Protein AF-A0A8R1J0R2-F1 (afdb_monomer_lite)

Structure (mmCIF, N/CA/C/O backbone):
data_AF-A0A8R1J0R2-F1
#
_entry.id   AF-A0A8R1J0R2-F1
#
loop_
_atom_site.group_PDB
_atom_site.id
_atom_site.type_symbol
_atom_site.label_atom_id
_atom_site.label_alt_id
_atom_site.label_comp_id
_atom_site.label_asym_id
_atom_site.label_entity_id
_atom_site.label_seq_id
_atom_site.pdbx_PDB_ins_code
_atom_site.Cartn_x
_atom_site.Cartn_y
_atom_site.Cartn_z
_atom_site.occupancy
_atom_site.B_iso_or_equiv
_atom_site.auth_seq_id
_atom_site.auth_comp_id
_atom_site.auth_asym_id
_atom_site.auth_atom_id
_atom_site.pdbx_PDB_model_num
ATOM 1 N N . MET A 1 1 ? -13.032 -0.313 -6.287 1.00 57.44 1 MET A N 1
ATOM 2 C CA . MET A 1 1 ? -13.281 -1.721 -5.899 1.00 57.44 1 MET A CA 1
ATOM 3 C C . MET A 1 1 ? -12.002 -2.525 -5.657 1.00 57.44 1 MET A C 1
ATOM 5 O O . MET A 1 1 ? -11.807 -2.932 -4.524 1.00 57.44 1 MET A O 1
ATOM 9 N N . ARG A 1 2 ? -11.085 -2.702 -6.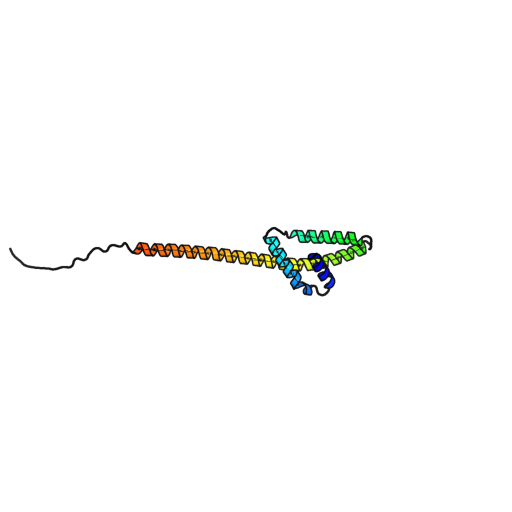628 1.00 75.50 2 ARG A N 1
ATOM 10 C CA . ARG A 1 2 ? -9.908 -3.594 -6.457 1.00 75.50 2 ARG A CA 1
ATOM 11 C C . ARG A 1 2 ? -8.965 -3.273 -5.291 1.00 75.50 2 ARG A C 1
ATOM 13 O O . ARG A 1 2 ? -8.450 -4.190 -4.674 1.00 75.50 2 ARG A O 1
ATOM 20 N N . PHE A 1 3 ? -8.740 -1.999 -4.973 1.00 79.56 3 PHE A N 1
ATOM 21 C CA . PHE A 1 3 ? -7.832 -1.650 -3.876 1.00 79.56 3 PHE A CA 1
ATOM 22 C C . PHE A 1 3 ? -8.426 -1.975 -2.496 1.00 79.56 3 PHE A C 1
ATOM 24 O O . PHE A 1 3 ? -7.718 -2.461 -1.626 1.00 79.56 3 PHE A O 1
ATOM 31 N N . MET A 1 4 ? -9.743 -1.815 -2.319 1.00 85.38 4 MET A N 1
ATOM 32 C CA . MET A 1 4 ? -10.405 -2.194 -1.064 1.00 85.38 4 MET A CA 1
ATOM 33 C C . MET A 1 4 ? -10.349 -3.702 -0.807 1.00 85.38 4 MET A C 1
ATOM 35 O O . MET A 1 4 ? -10.234 -4.098 0.342 1.00 85.38 4 MET A O 1
ATOM 39 N N . GLN A 1 5 ? -10.330 -4.535 -1.852 1.00 88.88 5 GLN A N 1
ATOM 40 C CA . GLN A 1 5 ? -10.136 -5.986 -1.710 1.00 88.88 5 GLN A CA 1
ATOM 41 C C . GLN A 1 5 ? -8.734 -6.337 -1.190 1.00 88.88 5 GLN A C 1
ATOM 43 O O . GLN A 1 5 ? -8.572 -7.294 -0.442 1.00 88.88 5 GLN A O 1
ATOM 48 N N . VAL A 1 6 ? -7.715 -5.550 -1.553 1.00 90.25 6 VAL A N 1
ATOM 49 C CA . VAL A 1 6 ? -6.346 -5.718 -1.031 1.00 90.25 6 VAL A CA 1
ATOM 50 C C . VAL A 1 6 ? -6.309 -5.375 0.452 1.00 90.25 6 VAL A C 1
ATOM 52 O O . VAL A 1 6 ? -5.717 -6.105 1.239 1.00 90.25 6 VAL A O 1
ATOM 55 N N . ILE A 1 7 ? -6.976 -4.284 0.833 1.00 92.19 7 ILE A N 1
ATOM 56 C CA . ILE A 1 7 ? -7.100 -3.870 2.231 1.00 92.19 7 ILE A CA 1
ATOM 57 C C . ILE A 1 7 ? -7.886 -4.902 3.044 1.00 92.19 7 ILE A C 1
ATOM 59 O O . ILE A 1 7 ? -7.448 -5.284 4.122 1.00 92.19 7 ILE A O 1
ATOM 63 N N . GLU A 1 8 ? -8.998 -5.406 2.513 1.00 92.50 8 GLU A N 1
ATOM 64 C CA . GLU A 1 8 ? -9.770 -6.489 3.124 1.00 92.50 8 GLU A CA 1
ATOM 65 C C . GLU A 1 8 ? -8.912 -7.747 3.317 1.00 92.50 8 GLU A C 1
ATOM 67 O O . GLU A 1 8 ? -8.898 -8.321 4.404 1.00 92.50 8 GLU A O 1
ATOM 72 N N . GLY A 1 9 ? -8.154 -8.146 2.291 1.00 93.12 9 GLY A N 1
ATOM 73 C CA . GLY A 1 9 ? -7.205 -9.252 2.382 1.00 93.12 9 GLY A CA 1
ATOM 74 C C . GLY A 1 9 ? -6.150 -9.021 3.463 1.00 93.12 9 GLY A C 1
ATOM 75 O O . GLY A 1 9 ? -5.859 -9.933 4.228 1.00 93.12 9 GLY A O 1
ATOM 76 N N . ALA A 1 10 ? -5.625 -7.799 3.579 1.00 93.62 10 ALA A N 1
ATOM 77 C CA . ALA A 1 10 ? -4.636 -7.442 4.595 1.00 93.62 10 ALA A CA 1
ATOM 78 C C . ALA A 1 10 ? -5.208 -7.524 6.016 1.00 93.62 10 ALA A C 1
ATOM 80 O O . ALA A 1 10 ? -4.557 -8.070 6.900 1.00 93.62 10 ALA A O 1
ATOM 81 N N . VAL A 1 11 ? -6.443 -7.058 6.225 1.00 93.81 11 VAL A N 1
ATOM 82 C CA . VAL A 1 11 ? -7.147 -7.194 7.511 1.00 93.81 11 VAL A CA 1
ATOM 83 C C . VAL A 1 11 ? -7.403 -8.667 7.854 1.00 93.81 11 VAL A C 1
ATOM 85 O O . VAL A 1 11 ? -7.278 -9.059 9.008 1.00 93.81 11 VAL A O 1
ATOM 88 N N . LYS A 1 12 ? -7.730 -9.504 6.862 1.00 92.69 12 LYS 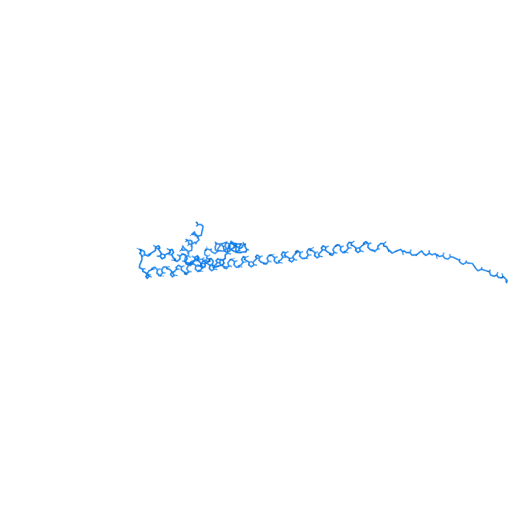A N 1
ATOM 89 C CA . LYS A 1 12 ? -7.943 -10.951 7.056 1.00 92.69 12 LYS A CA 1
ATOM 90 C C . LYS A 1 12 ? -6.649 -11.741 7.283 1.00 92.69 12 LYS A C 1
ATOM 92 O O . LYS A 1 12 ? -6.715 -12.864 7.766 1.00 92.69 12 LYS A O 1
ATOM 97 N N . ALA A 1 13 ? -5.498 -11.172 6.935 1.00 91.38 13 ALA A N 1
ATOM 98 C CA . ALA A 1 13 ? -4.192 -11.821 6.993 1.00 91.38 13 ALA A CA 1
ATOM 99 C C . ALA A 1 13 ? -3.228 -11.127 7.970 1.00 91.38 13 ALA A C 1
ATOM 101 O O . ALA A 1 13 ? -2.021 -11.134 7.732 1.00 91.38 13 ALA A O 1
ATOM 102 N N . LEU A 1 14 ? -3.740 -10.519 9.050 1.00 87.19 14 LEU A N 1
ATOM 103 C CA . LEU A 1 14 ? -2.935 -9.756 10.017 1.00 87.19 14 LEU A CA 1
ATOM 104 C C . LEU A 1 14 ? -1.724 -10.539 10.543 1.00 87.19 14 LEU A C 1
ATOM 106 O O . LEU A 1 14 ? -0.624 -9.995 10.585 1.00 87.19 14 LEU A O 1
ATOM 110 N N . ASP A 1 15 ? -1.906 -11.823 10.851 1.00 87.50 15 ASP A N 1
ATOM 111 C CA . ASP A 1 15 ? -0.833 -12.677 11.376 1.00 87.50 15 ASP A CA 1
ATOM 112 C C . ASP A 1 15 ? 0.125 -13.180 10.283 1.00 87.50 15 ASP A C 1
ATOM 114 O O . ASP A 1 15 ? 1.255 -13.592 10.555 1.00 87.50 15 ASP A O 1
ATOM 118 N N . HIS A 1 16 ? -0.309 -13.147 9.020 1.00 88.12 16 HIS A N 1
ATOM 119 C CA . HIS A 1 16 ? 0.367 -13.786 7.891 1.00 88.12 16 HIS A CA 1
ATOM 120 C C . HIS A 1 16 ? 0.322 -12.914 6.631 1.00 88.12 16 HIS A C 1
ATOM 122 O O . HIS A 1 16 ? -0.082 -13.361 5.554 1.00 88.12 16 HIS A O 1
ATOM 128 N N . LEU A 1 17 ? 0.780 -11.661 6.732 1.00 85.44 17 LEU A N 1
ATOM 129 C CA . LEU A 1 17 ? 0.753 -10.705 5.616 1.00 85.44 17 LEU A CA 1
ATOM 130 C C . LEU A 1 17 ? 1.588 -11.162 4.401 1.00 85.44 17 LEU A C 1
ATOM 132 O O . LEU A 1 17 ? 1.456 -10.616 3.308 1.00 85.44 17 LEU A O 1
ATOM 136 N N . THR A 1 18 ? 2.481 -12.140 4.571 1.00 88.88 18 THR A N 1
ATOM 137 C CA . THR A 1 18 ? 3.226 -12.800 3.481 1.00 88.88 18 THR A CA 1
ATOM 138 C C . THR A 1 18 ? 2.321 -13.565 2.516 1.00 88.88 18 THR A C 1
ATOM 140 O O . THR A 1 18 ? 2.629 -13.668 1.334 1.00 88.88 18 THR A O 1
ATOM 143 N N . SER A 1 19 ? 1.142 -14.006 2.961 1.00 92.00 19 SER A N 1
ATOM 144 C CA . SER A 1 19 ? 0.134 -14.619 2.080 1.00 92.00 19 SER A CA 1
ATOM 145 C C . SER A 1 19 ? -0.324 -13.695 0.941 1.00 92.00 19 SER A C 1
ATOM 147 O O . SER A 1 19 ? -0.831 -14.168 -0.076 1.00 92.00 19 SER A O 1
ATOM 149 N N . LEU A 1 20 ? -0.114 -12.381 1.076 1.00 92.88 20 LEU A N 1
ATOM 150 C CA . LEU A 1 20 ? -0.454 -11.386 0.062 1.00 92.88 20 LEU A CA 1
ATOM 151 C C . LEU A 1 20 ? 0.718 -11.006 -0.846 1.00 92.88 20 LEU A C 1
ATOM 153 O O . LEU A 1 20 ? 0.509 -10.191 -1.744 1.00 92.88 20 LEU A O 1
ATOM 157 N N . ASP A 1 21 ? 1.918 -11.564 -0.663 1.00 93.12 21 ASP A N 1
ATOM 158 C CA . ASP A 1 21 ? 3.134 -11.115 -1.363 1.00 93.12 21 ASP A CA 1
ATOM 159 C C . ASP A 1 21 ? 2.948 -11.086 -2.881 1.00 93.12 21 ASP A C 1
ATOM 161 O O . ASP A 1 21 ? 3.178 -10.058 -3.513 1.00 93.12 21 ASP A O 1
ATOM 165 N N . VAL A 1 22 ? 2.368 -12.141 -3.462 1.00 93.12 22 VAL A N 1
ATOM 166 C CA . VAL A 1 22 ? 2.075 -12.200 -4.905 1.00 93.12 22 VAL A CA 1
ATOM 167 C C . VAL A 1 22 ? 1.178 -11.039 -5.359 1.00 93.12 22 VAL A C 1
ATOM 169 O O . VAL A 1 22 ? 1.382 -10.463 -6.431 1.00 93.12 22 VAL A O 1
ATOM 172 N N . ILE A 1 23 ? 0.169 -10.675 -4.566 1.00 94.00 23 ILE A N 1
ATOM 173 C CA . ILE A 1 23 ? -0.765 -9.588 -4.890 1.00 94.00 23 ILE A CA 1
ATOM 174 C C . ILE A 1 23 ? -0.070 -8.229 -4.736 1.00 94.00 23 ILE A C 1
ATOM 176 O O . ILE A 1 23 ? -0.198 -7.368 -5.612 1.00 94.00 23 ILE A O 1
ATOM 180 N N . LEU A 1 24 ? 0.679 -8.039 -3.650 1.00 94.56 24 LEU A N 1
ATOM 181 C CA . LEU A 1 24 ? 1.372 -6.789 -3.339 1.00 94.56 24 LEU A CA 1
ATOM 182 C C . LEU A 1 24 ? 2.518 -6.513 -4.319 1.00 94.56 24 LEU A C 1
ATOM 184 O O . LEU A 1 24 ? 2.670 -5.375 -4.764 1.00 94.56 24 LEU A O 1
ATOM 188 N N . ASP A 1 25 ? 3.236 -7.543 -4.759 1.00 94.75 25 ASP A N 1
ATOM 189 C CA . ASP A 1 25 ? 4.271 -7.440 -5.789 1.00 94.75 25 ASP A CA 1
ATOM 190 C C . ASP A 1 25 ? 3.681 -7.057 -7.147 1.00 94.75 25 ASP A C 1
ATOM 192 O O . ASP A 1 25 ? 4.211 -6.194 -7.852 1.00 94.75 25 ASP A O 1
ATOM 196 N N . ASN A 1 26 ? 2.548 -7.660 -7.521 1.00 94.50 26 ASN A N 1
ATOM 197 C CA . ASN A 1 26 ? 1.820 -7.296 -8.737 1.00 94.50 26 ASN A CA 1
ATOM 198 C C . ASN A 1 26 ? 1.376 -5.827 -8.719 1.00 94.50 26 ASN A C 1
ATOM 200 O O . ASN A 1 26 ? 1.464 -5.134 -9.740 1.00 94.50 26 ASN A O 1
ATOM 204 N N . LEU A 1 27 ? 0.905 -5.341 -7.569 1.00 95.06 27 LEU A N 1
ATOM 205 C CA . LEU A 1 27 ? 0.578 -3.930 -7.379 1.00 95.06 27 LEU A CA 1
ATOM 206 C C . LEU A 1 27 ? 1.826 -3.059 -7.482 1.00 95.06 27 LEU A C 1
ATOM 208 O O . LEU A 1 27 ? 1.787 -2.057 -8.193 1.00 95.06 27 LEU A O 1
ATOM 212 N N . GLY A 1 28 ? 2.932 -3.469 -6.860 1.00 95.81 28 GLY A N 1
ATOM 213 C CA . GLY A 1 28 ? 4.217 -2.782 -6.954 1.00 95.81 28 GLY A CA 1
ATOM 214 C C . GLY A 1 28 ? 4.652 -2.587 -8.404 1.00 95.81 28 GLY A C 1
ATOM 215 O O . GLY A 1 28 ? 4.862 -1.457 -8.836 1.00 95.81 28 GLY A O 1
ATOM 216 N N . ARG A 1 29 ? 4.651 -3.653 -9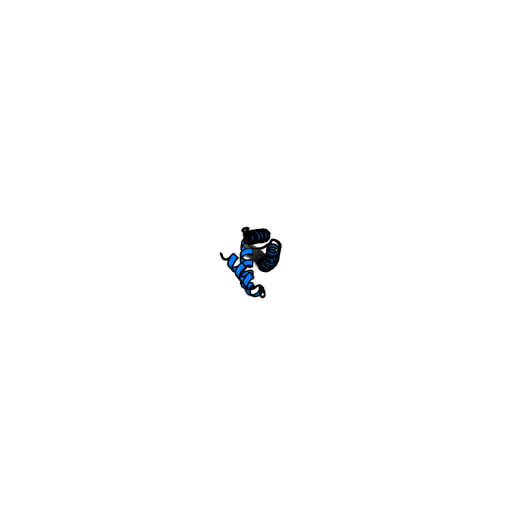.215 1.00 96.69 29 ARG A N 1
ATOM 217 C CA . ARG A 1 29 ? 4.980 -3.560 -10.652 1.00 96.69 29 ARG A CA 1
ATOM 218 C C . ARG A 1 29 ? 4.046 -2.629 -11.424 1.00 96.69 29 ARG A C 1
ATOM 220 O O . ARG A 1 29 ? 4.474 -1.881 -12.302 1.00 96.69 29 ARG A O 1
ATOM 227 N N . ARG A 1 30 ? 2.747 -2.653 -11.111 1.00 95.62 30 ARG A N 1
ATOM 228 C CA . ARG A 1 30 ? 1.772 -1.743 -11.732 1.00 95.62 30 ARG A CA 1
ATOM 229 C C . ARG A 1 30 ? 2.054 -0.284 -11.377 1.00 95.62 30 ARG A C 1
ATOM 231 O O . ARG A 1 30 ? 2.001 0.559 -12.270 1.00 95.62 30 ARG A O 1
ATOM 238 N N . HIS A 1 31 ? 2.368 0.007 -10.118 1.00 95.94 31 HIS A N 1
ATOM 239 C CA . HIS A 1 31 ? 2.729 1.353 -9.680 1.00 95.94 31 HIS A CA 1
ATOM 240 C C . HIS A 1 31 ? 4.075 1.807 -10.253 1.00 95.94 31 HIS A C 1
ATOM 242 O O . HIS A 1 31 ? 4.157 2.947 -10.700 1.00 95.94 31 HIS A O 1
ATOM 248 N N . GLY A 1 32 ? 5.065 0.916 -10.375 1.00 96.81 32 GLY A N 1
ATOM 249 C CA . GLY A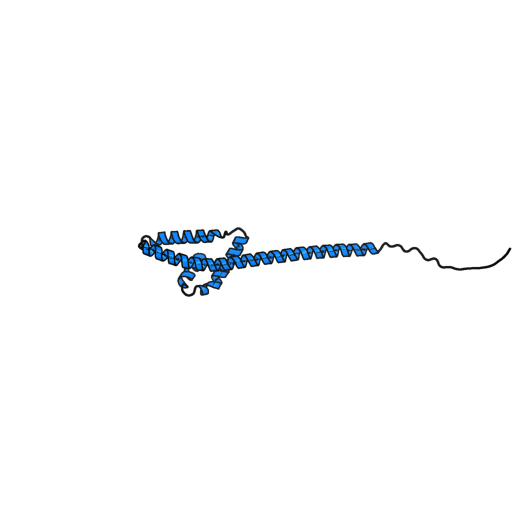 1 32 ? 6.342 1.207 -11.038 1.00 96.81 32 GLY A CA 1
ATOM 250 C C . GLY A 1 32 ? 6.145 1.647 -12.487 1.00 96.81 32 GLY A C 1
ATOM 251 O O . GLY A 1 32 ? 6.606 2.715 -12.892 1.00 96.81 32 GLY A O 1
ATOM 252 N N . LYS A 1 33 ? 5.327 0.909 -13.250 1.00 95.94 33 LYS A N 1
ATOM 253 C CA . LYS A 1 33 ? 4.928 1.315 -14.607 1.00 95.94 33 LYS A CA 1
ATOM 254 C C . LYS A 1 33 ? 4.211 2.669 -14.632 1.00 95.94 33 LYS A C 1
ATOM 256 O O . LYS A 1 33 ? 4.419 3.444 -15.564 1.00 95.94 33 LYS A O 1
ATOM 261 N N . LEU A 1 34 ? 3.324 2.957 -13.681 1.00 96.56 34 LEU A N 1
ATOM 262 C CA . LEU A 1 34 ? 2.621 4.244 -13.644 1.00 96.56 34 LEU A CA 1
ATOM 263 C C . LEU A 1 34 ? 3.568 5.404 -13.317 1.00 96.56 34 LEU A C 1
ATOM 265 O O . LEU A 1 34 ? 3.432 6.467 -13.918 1.00 96.56 34 LEU A O 1
ATOM 269 N N . GLU A 1 35 ? 4.523 5.194 -12.415 1.00 96.25 35 GLU A N 1
ATOM 270 C CA . GLU A 1 35 ? 5.490 6.206 -11.989 1.00 96.25 35 GLU A CA 1
ATOM 271 C C . GLU A 1 35 ? 6.454 6.575 -13.118 1.00 96.25 35 GLU A C 1
ATOM 273 O O . GLU A 1 35 ? 6.594 7.757 -13.428 1.00 96.25 35 GLU A O 1
ATOM 278 N N . VAL A 1 36 ? 6.999 5.583 -13.835 1.00 95.12 36 VAL A N 1
ATOM 279 C CA . VAL A 1 36 ? 7.824 5.822 -15.037 1.00 95.12 36 VAL A CA 1
ATOM 280 C C . VAL A 1 36 ? 7.059 6.606 -16.108 1.00 95.12 36 VAL A C 1
ATOM 282 O O . VAL A 1 36 ? 7.625 7.467 -16.770 1.00 95.12 36 VAL A O 1
ATOM 285 N N . ASN A 1 37 ? 5.754 6.360 -16.253 1.00 95.56 37 ASN A N 1
ATOM 286 C CA . ASN A 1 37 ? 4.909 7.076 -17.213 1.00 95.56 37 ASN A CA 1
ATOM 287 C C . ASN A 1 37 ? 4.413 8.444 -16.705 1.00 95.56 37 ASN A C 1
ATOM 289 O O . ASN A 1 37 ? 3.545 9.045 -17.338 1.00 95.56 37 ASN A O 1
ATOM 293 N N . GLY A 1 38 ? 4.874 8.911 -15.539 1.00 95.19 38 GLY A N 1
ATOM 294 C CA . GLY A 1 38 ? 4.443 10.177 -14.939 1.00 95.19 38 GLY A CA 1
ATOM 295 C C . GLY A 1 38 ? 2.987 10.196 -14.451 1.00 95.19 38 GLY A C 1
ATOM 296 O O . GLY A 1 38 ? 2.475 11.257 -14.107 1.00 95.19 38 GLY A O 1
ATOM 297 N N . LYS A 1 39 ? 2.315 9.038 -14.401 1.00 96.81 39 LYS A N 1
ATOM 298 C CA . LYS A 1 39 ? 0.906 8.878 -13.987 1.00 96.81 39 LYS A CA 1
ATOM 299 C C . LYS A 1 39 ? 0.746 8.584 -12.496 1.00 96.81 39 LYS A C 1
ATOM 301 O O . LYS A 1 39 ? -0.374 8.445 -12.011 1.00 96.81 39 LYS A O 1
ATOM 306 N N . PHE A 1 40 ? 1.853 8.443 -11.777 1.00 96.38 40 PHE A N 1
ATOM 307 C CA . PHE A 1 40 ? 1.877 8.220 -10.340 1.00 96.38 40 PHE A CA 1
ATOM 308 C C . PHE A 1 40 ? 3.057 8.966 -9.716 1.00 96.38 40 PHE A C 1
ATOM 310 O O . PHE A 1 40 ? 4.111 9.101 -10.336 1.00 96.38 40 PHE A O 1
ATOM 317 N N . ARG A 1 41 ? 2.869 9.471 -8.495 1.00 95.25 41 ARG A N 1
ATOM 318 C CA . ARG A 1 41 ? 3.893 10.161 -7.708 1.00 95.25 41 ARG A CA 1
ATOM 319 C C . ARG A 1 41 ? 4.007 9.490 -6.347 1.00 95.25 41 ARG A C 1
ATOM 321 O O . ARG A 1 41 ? 2.992 9.235 -5.705 1.00 95.25 41 ARG A O 1
ATOM 328 N N . SER A 1 42 ? 5.233 9.276 -5.874 1.00 91.19 42 SER A N 1
ATOM 329 C CA . SER A 1 42 ? 5.486 8.586 -4.602 1.00 91.19 42 SER A CA 1
ATOM 330 C C . SER A 1 42 ? 4.769 9.216 -3.390 1.00 91.19 42 SER A C 1
ATOM 332 O O . SER A 1 42 ? 4.293 8.494 -2.511 1.00 91.19 42 SER A O 1
ATOM 334 N N . TYR A 1 43 ? 4.581 10.544 -3.360 1.00 95.44 43 TYR A N 1
ATOM 335 C CA . TYR A 1 43 ? 3.876 11.216 -2.257 1.00 95.44 43 TYR A CA 1
ATOM 336 C C . TYR A 1 43 ? 2.386 10.841 -2.146 1.00 95.44 43 TYR A C 1
ATOM 338 O O . TYR A 1 43 ? 1.804 10.987 -1.071 1.00 95.44 43 TYR A O 1
ATOM 346 N N . TYR A 1 44 ? 1.769 10.294 -3.203 1.00 96.44 44 TYR A N 1
ATOM 347 C CA . TYR A 1 44 ? 0.382 9.817 -3.151 1.00 96.44 44 TYR A CA 1
ATOM 348 C C . TYR A 1 44 ? 0.175 8.707 -2.118 1.00 96.44 44 TYR A C 1
ATOM 350 O O . TYR A 1 44 ? -0.923 8.580 -1.585 1.00 96.44 44 TYR A O 1
ATOM 358 N N . TRP A 1 45 ? 1.216 7.943 -1.774 1.00 95.00 45 TRP A N 1
ATOM 359 C CA . TRP A 1 45 ? 1.142 6.961 -0.691 1.00 95.00 45 TRP A CA 1
ATOM 360 C C . TRP A 1 45 ? 0.878 7.607 0.673 1.00 95.00 45 TRP A C 1
ATOM 362 O O . TRP A 1 45 ? 0.095 7.081 1.462 1.00 95.00 45 TRP A O 1
ATOM 372 N N . SER A 1 46 ? 1.511 8.749 0.951 1.00 95.31 46 SER A N 1
ATOM 373 C CA . SER A 1 46 ? 1.303 9.485 2.202 1.00 95.31 46 SER A CA 1
ATOM 374 C C . SER A 1 46 ? -0.101 10.084 2.252 1.00 95.31 46 SER A C 1
ATOM 376 O O . SER A 1 46 ? -0.806 9.886 3.238 1.00 95.31 46 SER A O 1
ATOM 378 N N . VAL A 1 47 ? -0.542 10.701 1.149 1.00 97.12 47 VAL A N 1
ATOM 379 C CA . VAL A 1 47 ? -1.907 11.239 1.011 1.00 97.12 47 VAL A CA 1
ATOM 380 C C . VAL A 1 47 ? -2.947 10.136 1.218 1.00 97.12 47 VAL A C 1
ATOM 382 O O . VAL A 1 47 ? -3.903 10.310 1.966 1.00 97.12 47 VAL A O 1
ATOM 385 N N . PHE A 1 48 ? -2.741 8.963 0.614 1.00 95.19 48 PHE A N 1
ATOM 386 C CA . PHE A 1 48 ? -3.627 7.815 0.795 1.00 95.19 48 PHE A CA 1
ATOM 387 C C . PHE A 1 48 ? -3.746 7.400 2.271 1.00 95.19 48 PHE A C 1
ATOM 389 O O . PHE A 1 48 ? -4.859 7.203 2.767 1.00 95.19 48 PHE A O 1
ATOM 396 N N . LEU A 1 49 ? -2.620 7.301 2.986 1.00 96.06 49 LEU A N 1
ATOM 397 C CA . LEU A 1 49 ? -2.622 6.965 4.409 1.00 96.06 49 LEU A CA 1
ATOM 398 C C . LEU A 1 49 ? -3.417 7.999 5.217 1.00 96.06 49 LEU A C 1
ATOM 400 O O . LEU A 1 49 ? -4.302 7.613 5.980 1.00 96.06 49 LEU A O 1
ATOM 404 N N . GLU A 1 50 ? -3.152 9.289 5.020 1.00 97.19 50 GLU A N 1
ATOM 405 C CA . GLU A 1 50 ? -3.847 10.385 5.708 1.00 97.19 50 GLU A CA 1
ATOM 406 C C . GLU A 1 50 ? -5.356 10.364 5.455 1.00 97.19 50 GLU A C 1
ATOM 408 O O . GLU A 1 50 ? -6.142 10.369 6.406 1.00 97.19 50 GLU A O 1
ATOM 413 N N . CYS A 1 51 ? -5.772 10.239 4.191 1.00 97.31 51 CYS A N 1
ATOM 414 C CA . CYS A 1 51 ? -7.182 10.136 3.830 1.00 97.31 51 CYS A CA 1
ATOM 415 C C . CYS A 1 51 ? -7.849 8.917 4.481 1.00 97.31 51 CYS A C 1
ATOM 417 O O . CYS A 1 51 ? -8.972 9.022 4.974 1.00 97.31 51 CYS A O 1
ATOM 419 N N . SER A 1 52 ? -7.172 7.765 4.527 1.00 96.06 52 SER A N 1
ATOM 420 C CA . SER A 1 52 ? -7.730 6.556 5.146 1.00 96.06 52 SER A CA 1
ATOM 421 C C . SER A 1 52 ? -7.918 6.703 6.661 1.00 96.06 52 SER A C 1
ATOM 423 O O . SER A 1 52 ? -8.931 6.263 7.203 1.00 96.06 52 SER A O 1
ATOM 425 N N . ILE A 1 53 ? -6.989 7.385 7.339 1.00 96.94 53 ILE A N 1
ATOM 426 C CA . ILE A 1 53 ? -7.084 7.682 8.772 1.00 96.94 53 ILE A CA 1
ATOM 427 C C . ILE A 1 53 ? -8.243 8.634 9.040 1.00 96.94 53 ILE A C 1
ATOM 429 O O . ILE A 1 53 ? -9.018 8.399 9.966 1.00 96.94 53 ILE A O 1
ATOM 433 N N . TYR A 1 54 ? -8.386 9.679 8.221 1.00 97.06 54 TYR A N 1
ATOM 434 C CA . TYR A 1 54 ? -9.528 10.584 8.306 1.00 97.06 54 TYR A CA 1
ATOM 435 C C . TYR A 1 54 ? -10.850 9.816 8.166 1.00 97.06 54 TYR A C 1
ATOM 437 O O . TYR A 1 54 ? -11.740 9.969 9.003 1.00 9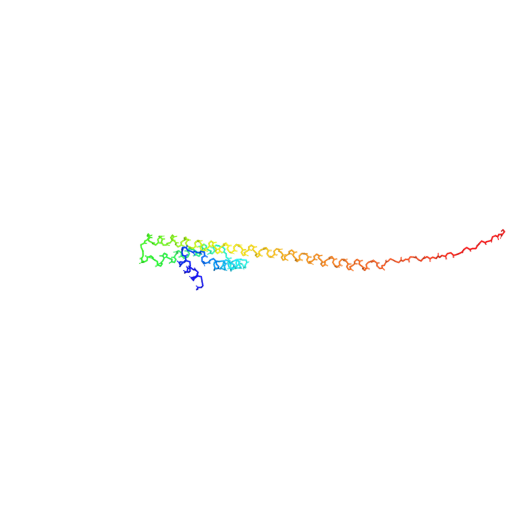7.06 54 TYR A O 1
ATOM 445 N N . CYS A 1 55 ? -10.950 8.933 7.166 1.00 95.38 55 CYS A N 1
ATOM 446 C CA . CYS A 1 55 ? -12.142 8.114 6.944 1.00 95.38 55 CYS A CA 1
ATOM 447 C C . CYS A 1 55 ? -12.464 7.226 8.154 1.00 95.38 55 CYS A C 1
ATOM 449 O O . CYS A 1 55 ? -13.621 7.155 8.559 1.00 95.38 55 CYS A O 1
ATOM 451 N N . LEU A 1 56 ? -11.460 6.585 8.763 1.00 94.75 56 LEU A N 1
ATOM 452 C CA . LEU A 1 56 ? -11.661 5.778 9.970 1.00 94.75 56 LEU A CA 1
ATOM 453 C C . LEU A 1 56 ? -12.118 6.615 11.159 1.00 94.75 56 LEU A C 1
ATOM 455 O O . LEU A 1 56 ? -13.094 6.254 11.814 1.00 94.75 56 LEU A O 1
ATOM 459 N N . ARG A 1 57 ? -11.454 7.748 11.420 1.00 96.50 57 ARG A N 1
ATOM 460 C CA . ARG A 1 57 ? -11.826 8.636 12.528 1.00 96.50 57 ARG A CA 1
ATOM 461 C C . ARG A 1 57 ? -13.272 9.096 12.378 1.00 96.50 57 ARG A C 1
ATOM 463 O O . ARG A 1 57 ? -14.038 9.033 13.331 1.00 96.50 57 ARG A O 1
ATOM 470 N N . HIS A 1 58 ? -13.659 9.488 11.167 1.00 96.06 58 HIS A N 1
ATOM 471 C CA . HIS A 1 58 ? -15.026 9.895 10.866 1.00 96.06 58 HIS A CA 1
ATOM 472 C C . HIS A 1 58 ? -16.036 8.744 11.016 1.00 96.06 58 HIS A C 1
ATOM 474 O O . HIS A 1 58 ? -17.117 8.945 11.563 1.00 96.06 58 HIS A O 1
ATOM 480 N N . ALA A 1 59 ? -15.693 7.532 10.571 1.00 95.50 59 ALA A N 1
ATOM 481 C CA . ALA A 1 59 ? -16.588 6.375 10.626 1.00 95.50 59 ALA A CA 1
ATOM 482 C C . ALA A 1 59 ? -16.836 5.849 12.053 1.00 95.50 59 ALA A C 1
ATOM 484 O O . ALA A 1 59 ? -17.909 5.295 12.324 1.00 95.50 59 ALA A O 1
ATOM 485 N N . PHE A 1 60 ? -15.859 6.003 12.951 1.00 95.94 60 PHE A N 1
ATOM 486 C CA . PHE A 1 60 ? -15.909 5.464 14.312 1.00 95.94 60 PHE A CA 1
ATOM 487 C C . PHE A 1 60 ? -16.202 6.501 15.404 1.00 95.94 60 PHE A C 1
ATOM 489 O O . PHE A 1 60 ? -16.614 6.102 16.490 1.00 95.94 60 PHE A O 1
ATOM 496 N N . SER A 1 61 ? -16.111 7.805 15.119 1.00 92.50 61 SER A N 1
ATOM 497 C CA . SER A 1 61 ? -16.317 8.884 16.108 1.00 92.50 61 SER A CA 1
ATOM 498 C C . SER A 1 61 ? -17.670 8.863 16.827 1.00 92.50 61 SER A C 1
ATOM 500 O O . SER A 1 61 ? -17.789 9.389 17.925 1.00 92.50 61 SER A O 1
ATOM 502 N N . ARG A 1 62 ? -18.706 8.269 16.220 1.00 93.56 62 ARG A N 1
ATOM 503 C CA . ARG A 1 62 ? -20.050 8.153 16.821 1.00 93.56 62 ARG A CA 1
ATOM 504 C C . ARG A 1 62 ? -20.303 6.819 17.527 1.00 93.56 62 ARG A C 1
ATOM 506 O O . ARG A 1 62 ? -21.382 6.634 18.079 1.00 93.56 62 ARG A O 1
ATOM 513 N N . LYS A 1 63 ? -19.368 5.871 17.433 1.00 95.12 63 LYS A N 1
ATOM 514 C CA . LYS A 1 63 ? -19.524 4.479 17.897 1.00 95.12 63 LYS A CA 1
ATOM 515 C C . LYS A 1 63 ? -18.542 4.099 19.002 1.00 95.12 63 LYS A C 1
ATOM 517 O O . LYS A 1 63 ? -18.763 3.099 19.670 1.00 95.12 63 LYS A O 1
ATOM 522 N N . MET A 1 64 ? -17.460 4.854 19.139 1.00 95.88 64 MET A N 1
ATOM 523 C CA . MET A 1 64 ? -16.328 4.585 20.019 1.00 95.88 64 MET A CA 1
ATOM 524 C C . MET A 1 64 ? -15.909 5.892 20.689 1.00 95.88 64 MET A C 1
ATOM 526 O O . MET A 1 64 ? -16.115 6.968 20.123 1.00 95.88 64 MET A O 1
ATOM 530 N N . ASN A 1 65 ? -15.311 5.810 21.874 1.00 97.00 65 ASN A N 1
ATOM 531 C CA . ASN A 1 65 ? -14.692 6.979 22.496 1.00 97.00 65 ASN A CA 1
ATOM 532 C C . ASN A 1 65 ? -13.353 7.328 21.815 1.00 97.00 65 ASN A C 1
ATOM 534 O O . ASN A 1 65 ? -12.767 6.509 21.105 1.00 97.00 65 ASN A O 1
ATOM 538 N N . ASP A 1 66 ? -12.839 8.537 22.052 1.00 95.50 66 ASP A N 1
ATOM 539 C CA . ASP A 1 66 ? -11.621 9.024 21.386 1.00 95.50 66 ASP A CA 1
ATOM 540 C C . ASP A 1 66 ? -10.409 8.106 21.592 1.00 95.50 66 ASP A C 1
ATOM 542 O O . ASP A 1 66 ? -9.642 7.872 20.657 1.00 95.50 66 ASP A O 1
ATOM 546 N N . LYS A 1 67 ? -10.263 7.518 22.788 1.00 97.25 67 LYS A N 1
ATOM 547 C CA . LYS A 1 67 ? -9.161 6.600 23.096 1.00 97.25 67 LYS A CA 1
ATOM 548 C C . LYS A 1 67 ? -9.257 5.321 22.266 1.00 97.25 67 LYS A C 1
ATOM 550 O O . LYS A 1 67 ? -8.240 4.854 21.757 1.00 97.25 67 LYS A O 1
ATOM 555 N N . GLU A 1 68 ? -10.448 4.749 22.123 1.00 97.31 68 GLU A N 1
ATOM 556 C CA . GLU A 1 68 ? -10.689 3.570 21.280 1.00 97.31 68 GLU A CA 1
ATOM 557 C C . GLU A 1 68 ? -10.424 3.876 19.803 1.00 97.31 68 GLU A C 1
ATOM 559 O O . GLU A 1 68 ? -9.733 3.113 19.125 1.00 97.31 68 GLU A O 1
ATOM 564 N N . VAL A 1 69 ? -10.901 5.025 19.315 1.00 97.38 69 VAL A N 1
ATOM 565 C CA . VAL A 1 69 ? -10.651 5.476 17.939 1.00 97.38 69 VAL A CA 1
ATOM 566 C C . VAL A 1 69 ? -9.152 5.643 17.682 1.00 97.38 69 VAL A C 1
ATOM 568 O O . VAL A 1 69 ? -8.653 5.198 16.646 1.00 97.38 69 VAL A O 1
ATOM 571 N N . ASP A 1 70 ? -8.410 6.224 18.623 1.00 97.12 70 ASP A N 1
ATOM 572 C CA . ASP A 1 70 ? -6.960 6.376 18.506 1.00 97.12 70 ASP A CA 1
ATOM 573 C C . ASP A 1 70 ? -6.237 5.019 18.478 1.00 97.12 70 ASP A C 1
ATOM 575 O O . ASP A 1 70 ? -5.330 4.837 17.662 1.00 97.12 70 ASP A O 1
ATOM 579 N N . HIS A 1 71 ? -6.672 4.031 19.272 1.00 97.25 71 HIS A N 1
ATOM 580 C CA . HIS A 1 71 ? -6.128 2.667 19.199 1.00 97.25 71 HIS A CA 1
ATOM 581 C C . HIS A 1 71 ? -6.358 2.040 17.818 1.00 97.25 71 HIS A C 1
ATOM 583 O O . HIS A 1 71 ? -5.420 1.511 17.218 1.00 97.25 71 HIS A O 1
ATOM 589 N N . VAL A 1 72 ? -7.574 2.147 17.272 1.00 95.94 72 VAL A N 1
ATOM 590 C CA . VAL A 1 72 ? -7.892 1.654 15.920 1.00 95.94 72 VAL A CA 1
ATOM 591 C C . VAL A 1 72 ? -7.021 2.344 14.867 1.00 95.94 72 VAL A C 1
ATOM 593 O O . VAL A 1 72 ? -6.481 1.683 13.980 1.00 95.94 72 VAL A O 1
ATOM 596 N N . ILE A 1 73 ? -6.822 3.660 14.976 1.00 97.19 73 ILE A N 1
ATOM 597 C CA . ILE A 1 73 ? -5.964 4.424 14.061 1.00 97.19 73 ILE A CA 1
ATOM 598 C C . ILE A 1 73 ? -4.504 3.968 14.149 1.00 97.19 73 ILE A C 1
ATOM 600 O O . ILE A 1 73 ? -3.841 3.871 13.115 1.00 97.19 73 ILE A O 1
ATOM 604 N N . ILE A 1 74 ? -3.983 3.687 15.346 1.00 97.19 74 ILE A N 1
ATOM 605 C CA . ILE A 1 74 ? -2.616 3.181 15.525 1.00 97.19 74 ILE A CA 1
ATOM 606 C C . ILE A 1 74 ? -2.455 1.830 14.819 1.00 97.19 74 ILE A C 1
ATOM 608 O O . ILE A 1 74 ? -1.547 1.678 14.000 1.00 97.19 74 ILE A O 1
ATOM 612 N N . LEU A 1 75 ? -3.365 0.883 15.061 1.00 95.75 75 LEU A N 1
ATOM 613 C CA . LEU A 1 75 ? -3.340 -0.435 14.416 1.00 95.75 75 LEU A CA 1
ATOM 614 C C . LEU A 1 75 ? -3.449 -0.321 12.891 1.00 95.75 75 LEU A C 1
ATOM 616 O O . LEU A 1 75 ? -2.689 -0.948 12.152 1.00 95.75 75 LEU A O 1
ATOM 620 N N . TRP A 1 76 ? -4.330 0.554 12.408 1.00 96.56 76 TRP A N 1
ATOM 621 C CA . TRP A 1 76 ? -4.477 0.824 10.984 1.00 96.56 76 TRP A CA 1
ATOM 622 C C . TRP A 1 76 ? -3.209 1.393 10.345 1.00 96.56 76 TRP A C 1
ATOM 624 O O . TRP A 1 76 ? -2.837 1.009 9.234 1.00 96.56 76 TRP A O 1
ATOM 634 N N . ARG A 1 77 ? -2.514 2.299 11.047 1.00 97.06 77 ARG A N 1
ATOM 635 C CA . ARG A 1 77 ? -1.234 2.846 10.585 1.00 97.06 77 ARG A CA 1
ATOM 636 C C . ARG A 1 77 ? -0.195 1.747 10.424 1.00 97.06 77 ARG A C 1
ATOM 638 O O . ARG A 1 77 ? 0.517 1.780 9.425 1.00 97.06 77 ARG A O 1
ATOM 645 N N . TYR A 1 78 ? -0.102 0.808 11.364 1.00 95.19 78 TYR A N 1
ATOM 646 C CA . TYR A 1 78 ? 0.816 -0.326 11.242 1.00 95.19 78 TYR A CA 1
ATOM 647 C C . TYR A 1 78 ? 0.472 -1.187 10.026 1.00 95.19 78 TYR A C 1
ATOM 649 O O . TYR A 1 78 ? 1.312 -1.340 9.139 1.00 95.19 78 TYR A O 1
ATOM 657 N N . LEU A 1 79 ? -0.787 -1.620 9.913 1.00 94.50 79 LEU A N 1
ATOM 658 C CA . LEU A 1 79 ? -1.251 -2.441 8.795 1.00 94.50 79 LEU A CA 1
ATOM 659 C C . LEU A 1 79 ? -0.952 -1.798 7.433 1.00 94.50 79 LEU A C 1
ATOM 661 O O . LEU A 1 79 ? -0.329 -2.409 6.563 1.00 94.50 79 LEU A O 1
ATOM 665 N N . LEU A 1 80 ? -1.373 -0.545 7.234 1.00 95.56 80 LEU A N 1
ATOM 666 C CA . LEU A 1 80 ? -1.174 0.128 5.953 1.00 95.56 80 LEU A CA 1
ATOM 667 C C . LEU A 1 80 ? 0.293 0.434 5.668 1.00 95.56 80 LEU A C 1
ATOM 669 O O . LEU A 1 80 ? 0.692 0.409 4.503 1.00 95.56 80 LEU A O 1
ATOM 673 N N . ARG A 1 81 ? 1.107 0.729 6.687 1.00 94.69 81 ARG A N 1
ATOM 674 C CA . ARG A 1 81 ? 2.548 0.930 6.492 1.00 94.69 81 ARG A CA 1
ATOM 675 C C . ARG A 1 81 ? 3.210 -0.338 5.979 1.00 94.69 81 ARG A C 1
ATOM 677 O O . ARG A 1 81 ? 3.990 -0.234 5.036 1.00 94.69 81 ARG A O 1
ATOM 684 N N . ASP A 1 82 ? 2.858 -1.500 6.513 1.00 93.38 82 ASP A N 1
ATOM 685 C CA . ASP A 1 82 ? 3.439 -2.770 6.076 1.00 93.38 82 ASP A CA 1
ATOM 686 C C . ASP A 1 82 ? 2.985 -3.157 4.666 1.00 93.38 82 ASP A C 1
ATOM 688 O O . ASP A 1 82 ? 3.815 -3.500 3.819 1.00 93.38 82 ASP A O 1
ATOM 692 N N . VAL A 1 83 ? 1.694 -2.991 4.359 1.00 94.69 83 VAL A N 1
ATOM 693 C CA . VAL A 1 83 ? 1.159 -3.170 2.998 1.00 94.69 83 VAL A CA 1
ATOM 694 C C . VAL A 1 83 ? 1.873 -2.247 2.006 1.00 94.69 83 VAL A C 1
ATOM 696 O O . VAL A 1 83 ? 2.386 -2.699 0.980 1.00 94.69 83 VAL A O 1
ATOM 699 N N . MET A 1 84 ? 1.961 -0.950 2.314 1.00 95.12 84 MET A N 1
ATOM 700 C CA . MET A 1 84 ? 2.627 0.019 1.443 1.00 95.12 84 MET A CA 1
ATOM 701 C C . MET A 1 84 ? 4.125 -0.244 1.319 1.00 95.12 84 MET A C 1
ATOM 703 O O . MET A 1 84 ? 4.674 -0.033 0.243 1.00 95.12 84 MET A O 1
ATOM 707 N N . LYS A 1 85 ? 4.803 -0.695 2.381 1.00 94.62 85 LYS A N 1
ATOM 708 C CA . LYS A 1 85 ? 6.233 -1.027 2.349 1.00 94.62 85 LYS A CA 1
ATOM 709 C C . LYS A 1 85 ? 6.512 -2.118 1.317 1.00 94.62 85 LYS A C 1
ATOM 711 O O . LYS A 1 85 ? 7.419 -1.949 0.504 1.00 94.62 85 LYS A O 1
ATOM 716 N N . LYS A 1 86 ? 5.700 -3.179 1.294 1.00 93.88 86 LYS A N 1
ATOM 717 C CA . LYS A 1 86 ? 5.815 -4.259 0.301 1.00 93.88 86 LYS A CA 1
ATOM 718 C C . LYS A 1 86 ? 5.544 -3.765 -1.122 1.00 93.88 86 LYS A C 1
ATOM 720 O O . LYS A 1 86 ? 6.364 -3.971 -2.011 1.00 93.88 86 LYS A O 1
ATOM 725 N N . ILE A 1 87 ? 4.459 -3.012 -1.330 1.00 95.62 87 ILE A N 1
ATOM 726 C CA . ILE A 1 87 ? 4.135 -2.444 -2.653 1.00 95.62 87 ILE A CA 1
ATOM 727 C C . ILE A 1 87 ? 5.254 -1.513 -3.146 1.00 95.62 87 ILE A C 1
ATOM 729 O O . ILE A 1 87 ? 5.641 -1.567 -4.315 1.00 95.62 87 ILE A O 1
ATOM 733 N N . LYS A 1 88 ? 5.799 -0.662 -2.268 1.00 95.94 88 LYS A N 1
ATOM 734 C CA . LYS A 1 88 ? 6.909 0.246 -2.592 1.00 95.94 88 LYS A CA 1
ATOM 735 C C . LYS A 1 88 ? 8.176 -0.519 -2.962 1.00 95.94 88 LYS A C 1
ATOM 737 O O . LYS A 1 88 ? 8.811 -0.146 -3.939 1.00 95.94 88 LYS A O 1
ATOM 742 N N . ALA A 1 89 ? 8.501 -1.608 -2.263 1.00 95.44 89 ALA A N 1
ATOM 743 C CA . ALA A 1 89 ? 9.634 -2.457 -2.628 1.00 95.44 89 ALA A CA 1
ATOM 744 C C . ALA A 1 89 ? 9.485 -3.015 -4.057 1.00 95.44 89 ALA A C 1
ATOM 746 O O . ALA A 1 89 ? 10.392 -2.861 -4.877 1.00 95.44 89 ALA A O 1
ATOM 747 N N . GLY A 1 90 ? 8.309 -3.557 -4.396 1.00 95.62 90 GLY A N 1
ATOM 748 C CA . GLY A 1 90 ? 8.007 -4.017 -5.756 1.00 95.62 90 GLY A CA 1
ATOM 749 C C . GLY A 1 90 ? 8.005 -2.891 -6.801 1.00 95.62 90 GLY A C 1
ATOM 750 O O . GLY A 1 90 ? 8.421 -3.100 -7.938 1.00 95.62 90 GLY A O 1
ATOM 751 N N . THR A 1 91 ? 7.587 -1.682 -6.412 1.00 96.69 91 THR A N 1
ATOM 752 C CA . THR A 1 91 ? 7.634 -0.473 -7.255 1.00 96.69 91 THR A CA 1
ATOM 753 C C . THR A 1 91 ? 9.078 -0.110 -7.595 1.00 96.69 91 THR A C 1
ATOM 755 O O . THR A 1 91 ? 9.414 0.033 -8.768 1.00 96.69 91 THR A O 1
ATOM 758 N N . THR A 1 92 ? 9.951 -0.014 -6.590 1.00 96.69 92 THR A N 1
ATOM 759 C CA . THR A 1 92 ? 11.374 0.298 -6.774 1.00 96.69 92 THR A CA 1
ATOM 760 C C . THR A 1 92 ? 12.075 -0.758 -7.625 1.00 96.69 92 THR A C 1
ATOM 762 O O . THR A 1 92 ? 12.814 -0.400 -8.542 1.00 96.69 92 THR A O 1
ATOM 765 N N . ALA A 1 93 ? 11.810 -2.045 -7.377 1.00 96.44 93 ALA A N 1
ATOM 766 C CA . ALA A 1 93 ? 12.378 -3.136 -8.164 1.00 96.44 93 ALA A CA 1
ATOM 767 C C . ALA A 1 93 ? 11.948 -3.074 -9.643 1.00 96.44 93 ALA A C 1
ATOM 769 O O . ALA A 1 93 ? 12.786 -3.212 -10.534 1.00 96.44 93 ALA A O 1
ATOM 770 N N . ASP A 1 94 ? 10.666 -2.810 -9.920 1.00 96.75 94 ASP A N 1
ATOM 771 C CA . ASP A 1 94 ? 10.150 -2.673 -11.290 1.00 96.75 94 ASP A CA 1
ATOM 772 C C . ASP A 1 94 ? 10.750 -1.462 -12.014 1.00 96.75 94 ASP A C 1
ATOM 774 O O . ASP A 1 94 ? 11.151 -1.577 -13.173 1.00 96.75 94 ASP A O 1
ATOM 778 N N . ILE A 1 95 ? 10.872 -0.318 -11.331 1.00 96.00 95 ILE A N 1
ATOM 779 C CA . ILE A 1 95 ? 11.521 0.876 -11.887 1.00 96.00 95 ILE A CA 1
ATOM 780 C C . ILE A 1 95 ? 12.980 0.569 -12.232 1.00 96.00 95 ILE A C 1
ATOM 782 O O . ILE A 1 95 ? 13.391 0.806 -13.367 1.00 96.00 95 ILE A O 1
ATOM 786 N N . ALA A 1 96 ? 13.749 0.003 -11.296 1.00 95.75 96 ALA A N 1
ATOM 787 C CA . ALA A 1 96 ? 15.155 -0.336 -11.514 1.00 95.75 96 ALA A CA 1
ATOM 788 C C . ALA A 1 96 ? 15.333 -1.291 -12.704 1.00 95.75 96 ALA A C 1
ATOM 790 O O . ALA A 1 96 ? 16.157 -1.046 -13.586 1.00 95.75 96 ALA A O 1
ATOM 791 N N . HIS A 1 97 ? 14.499 -2.330 -12.780 1.00 95.19 97 HIS A N 1
ATOM 792 C CA . HIS A 1 97 ? 14.491 -3.271 -13.894 1.00 95.19 97 HIS A CA 1
ATOM 793 C C . HIS A 1 97 ? 14.207 -2.578 -15.239 1.00 95.19 97 HIS A C 1
ATOM 795 O O . HIS A 1 97 ? 14.902 -2.829 -16.221 1.00 95.19 97 HIS A O 1
ATOM 801 N N . ARG A 1 98 ? 13.236 -1.657 -15.298 1.00 93.12 98 ARG A N 1
ATOM 802 C CA . ARG A 1 98 ? 12.936 -0.891 -16.523 1.00 93.12 98 ARG A CA 1
ATOM 803 C C . ARG A 1 98 ? 14.078 0.031 -16.937 1.00 93.12 98 ARG A C 1
ATOM 805 O O . ARG A 1 98 ? 14.392 0.092 -18.121 1.00 93.12 98 ARG A O 1
ATOM 812 N N . MET A 1 99 ? 14.694 0.732 -15.985 1.00 91.75 99 MET A N 1
ATOM 813 C CA . MET A 1 99 ? 15.846 1.597 -16.268 1.00 91.75 99 MET A CA 1
ATOM 814 C C . MET A 1 99 ? 17.014 0.791 -16.839 1.00 91.75 99 MET A C 1
ATOM 816 O O . MET A 1 99 ? 17.628 1.205 -17.819 1.00 91.75 99 MET A O 1
ATOM 820 N N . HIS A 1 100 ? 17.275 -0.390 -16.275 1.00 92.94 100 HIS A N 1
ATOM 821 C CA . HIS A 1 100 ? 18.306 -1.295 -16.771 1.00 92.94 100 HIS A CA 1
ATOM 822 C C . HIS A 1 100 ? 18.010 -1.816 -18.186 1.00 92.94 100 HIS A C 1
ATOM 824 O O . HIS A 1 100 ? 18.901 -1.867 -19.028 1.00 92.94 100 HIS A O 1
ATOM 830 N N . GLN A 1 101 ? 16.755 -2.158 -18.490 1.00 89.56 101 GLN A N 1
ATOM 831 C CA . GLN A 1 101 ? 16.383 -2.565 -19.849 1.00 89.56 101 GLN A CA 1
ATOM 832 C C . GLN A 1 101 ? 16.596 -1.442 -20.872 1.00 89.56 101 GLN A C 1
ATOM 834 O O . GLN A 1 101 ? 17.143 -1.694 -21.944 1.00 89.56 101 GLN A O 1
ATOM 839 N N . MET A 1 102 ? 16.233 -0.202 -20.529 1.00 86.62 102 MET A N 1
ATOM 840 C CA . MET A 1 102 ? 16.441 0.944 -21.419 1.00 86.62 102 MET A CA 1
ATOM 841 C C . MET A 1 102 ? 17.929 1.217 -21.680 1.00 86.62 102 MET A C 1
ATOM 843 O O . MET A 1 102 ? 18.300 1.479 -22.822 1.00 86.62 102 MET A O 1
ATOM 847 N N . SER A 1 103 ? 18.799 1.085 -20.671 1.00 88.19 103 SER A N 1
ATOM 848 C CA . SER A 1 103 ? 20.243 1.285 -20.865 1.00 88.19 103 SER A CA 1
ATOM 849 C C . SER A 1 103 ? 20.885 0.207 -21.745 1.00 88.19 103 SER A C 1
ATOM 851 O O . SER A 1 103 ? 21.767 0.508 -22.556 1.00 88.19 103 SER A O 1
ATOM 853 N N . ILE A 1 104 ? 20.427 -1.046 -21.638 1.00 85.88 104 ILE A N 1
ATOM 854 C CA . ILE A 1 104 ? 20.857 -2.127 -22.534 1.00 85.88 104 ILE A CA 1
ATOM 855 C C . ILE A 1 104 ? 20.412 -1.836 -23.970 1.00 85.88 104 ILE A C 1
ATOM 857 O O . ILE A 1 104 ? 21.208 -1.987 -24.899 1.00 85.88 104 ILE A O 1
ATOM 861 N N . ASP A 1 105 ? 19.158 -1.430 -24.168 1.00 83.12 105 ASP A N 1
ATOM 862 C CA . ASP A 1 105 ? 18.625 -1.150 -25.502 1.00 83.12 105 ASP A CA 1
ATOM 863 C C . ASP A 1 105 ? 19.362 0.012 -26.179 1.00 83.12 105 ASP A C 1
ATOM 865 O O . ASP A 1 105 ? 19.686 -0.079 -27.366 1.00 83.12 105 ASP A O 1
ATOM 869 N N . ASP A 1 106 ? 19.711 1.061 -25.433 1.00 82.06 106 ASP A N 1
ATOM 870 C CA . ASP A 1 106 ? 20.537 2.154 -25.950 1.00 82.06 106 ASP A CA 1
ATOM 871 C C . ASP A 1 106 ? 21.944 1.671 -26.319 1.00 82.06 106 ASP A C 1
ATOM 873 O O . ASP A 1 106 ? 22.431 1.958 -27.415 1.00 82.06 106 ASP A O 1
ATOM 877 N N . SER A 1 107 ? 22.565 0.840 -25.479 1.00 78.38 107 SER A N 1
ATOM 878 C CA . SER A 1 107 ? 23.876 0.237 -25.764 1.00 78.38 107 SER A CA 1
ATOM 879 C C . SER A 1 107 ? 23.857 -0.630 -27.033 1.00 78.38 107 SER A C 1
ATOM 881 O O . SER A 1 107 ? 24.792 -0.585 -27.839 1.00 78.38 107 SER A O 1
ATOM 883 N N . ARG A 1 108 ? 22.771 -1.386 -27.270 1.00 77.56 108 ARG A N 1
ATOM 884 C CA . ARG A 1 108 ? 22.589 -2.151 -28.516 1.00 77.56 108 ARG A CA 1
ATOM 885 C C . ARG A 1 108 ? 22.415 -1.237 -29.723 1.00 77.56 108 ARG A C 1
ATOM 887 O O . ARG A 1 108 ? 22.998 -1.525 -30.764 1.00 77.56 108 ARG A O 1
ATOM 894 N N . LYS A 1 109 ? 21.662 -0.138 -29.609 1.00 73.25 109 LYS A N 1
ATOM 895 C CA . LYS A 1 109 ? 21.510 0.835 -30.705 1.00 73.25 109 LYS A CA 1
ATOM 896 C C . LYS A 1 109 ? 22.851 1.447 -31.103 1.00 73.25 109 LYS A C 1
ATOM 898 O O . LYS A 1 109 ? 23.154 1.454 -32.291 1.00 73.25 109 LYS A O 1
ATOM 903 N N . TYR A 1 110 ? 23.663 1.881 -30.135 1.00 70.38 110 TYR A N 1
ATOM 904 C CA . TYR A 1 110 ? 25.018 2.388 -30.397 1.00 70.38 110 TYR A CA 1
ATOM 905 C C . TYR A 1 110 ? 25.929 1.328 -31.030 1.00 70.38 110 TYR A C 1
ATOM 907 O O . TYR A 1 110 ? 26.689 1.624 -31.949 1.00 70.38 110 TYR A O 1
ATOM 915 N N . SER A 1 111 ? 25.827 0.074 -30.584 1.00 69.69 111 SER A N 1
ATOM 916 C CA . SER A 1 111 ? 26.601 -1.027 -31.173 1.00 69.69 111 SER A CA 1
ATOM 917 C C . SER A 1 111 ? 26.188 -1.303 -32.625 1.00 69.69 111 SER A C 1
ATOM 919 O O . SER A 1 111 ? 27.040 -1.476 -33.493 1.00 69.69 111 SER A O 1
ATOM 921 N N . LEU A 1 112 ? 24.886 -1.293 -32.922 1.00 64.88 112 LEU A N 1
ATOM 922 C CA . LEU A 1 112 ? 24.356 -1.513 -34.272 1.00 64.88 112 LEU A CA 1
ATOM 923 C C . LEU A 1 112 ? 24.690 -0.364 -35.237 1.00 64.88 112 LEU A C 1
ATOM 925 O O . LEU A 1 112 ? 24.977 -0.618 -36.408 1.00 64.88 112 LEU A O 1
ATOM 929 N N . THR A 1 113 ? 24.677 0.893 -34.781 1.00 64.94 113 THR A N 1
ATOM 930 C CA . THR A 1 113 ? 25.102 2.033 -35.612 1.00 64.94 113 THR A CA 1
ATOM 931 C C . THR A 1 113 ? 26.604 2.003 -35.888 1.00 64.94 113 THR A C 1
ATOM 933 O O . THR A 1 113 ? 27.011 2.261 -37.020 1.00 64.94 113 THR A O 1
ATOM 936 N N . ALA A 1 114 ? 27.428 1.611 -34.911 1.00 62.16 114 ALA A N 1
ATOM 937 C CA . ALA A 1 114 ? 28.866 1.430 -35.111 1.00 62.16 114 ALA A CA 1
ATOM 938 C C . ALA A 1 114 ? 29.187 0.326 -36.138 1.00 62.16 114 ALA A C 1
ATOM 940 O O . ALA A 1 114 ? 30.066 0.509 -36.981 1.00 62.16 114 ALA A O 1
ATOM 941 N N . ILE A 1 115 ? 28.446 -0.789 -36.119 1.00 62.72 115 ILE A N 1
ATOM 942 C CA . ILE A 1 115 ? 28.595 -1.868 -37.110 1.00 62.72 115 ILE A CA 1
ATOM 943 C C . ILE A 1 115 ? 28.233 -1.367 -38.518 1.00 62.72 115 ILE A C 1
ATOM 945 O O . ILE A 1 115 ? 29.023 -1.557 -39.441 1.00 62.72 115 ILE A O 1
ATOM 949 N N . LYS A 1 116 ? 27.122 -0.629 -38.679 1.00 59.66 116 LYS A N 1
ATOM 950 C CA . LYS A 1 116 ? 26.737 -0.035 -39.976 1.00 59.66 116 LYS A CA 1
ATOM 951 C C . LYS A 1 116 ? 27.798 0.909 -40.549 1.00 59.66 116 LYS A C 1
ATOM 953 O O . LYS A 1 116 ? 28.078 0.849 -41.742 1.00 59.66 116 LYS A O 1
ATOM 958 N N . HIS A 1 117 ? 28.410 1.758 -39.719 1.00 57.84 117 HIS A N 1
ATOM 959 C CA . HIS A 1 117 ? 29.484 2.654 -40.168 1.00 57.84 117 HIS A CA 1
ATOM 960 C C . HIS A 1 117 ? 30.769 1.906 -40.551 1.00 57.84 117 HIS A C 1
ATOM 962 O O . HIS A 1 117 ? 31.494 2.330 -41.452 1.00 57.84 117 HIS A O 1
ATOM 968 N N . LYS A 1 118 ? 31.064 0.779 -39.892 1.00 58.69 118 LYS A N 1
ATOM 969 C CA . LYS A 1 118 ? 32.208 -0.067 -40.250 1.00 58.69 118 LYS A CA 1
ATOM 970 C C . LYS A 1 118 ? 31.988 -0.771 -41.592 1.00 58.69 118 LYS A C 1
ATOM 972 O O . LYS A 1 118 ? 32.912 -0.811 -42.400 1.00 58.69 118 LYS A O 1
ATOM 977 N N . GLU A 1 119 ? 30.779 -1.264 -41.854 1.00 57.12 119 GLU A N 1
ATOM 978 C CA . GLU A 1 119 ? 30.419 -1.901 -43.128 1.00 57.12 119 GLU A CA 1
ATOM 979 C C . GLU A 1 119 ? 30.405 -0.905 -44.298 1.00 57.12 119 GLU A C 1
ATOM 981 O O . GLU A 1 119 ? 30.965 -1.208 -45.350 1.00 57.12 119 GLU A O 1
ATOM 986 N N . SER A 1 120 ? 29.884 0.316 -44.110 1.00 56.12 120 SER A N 1
ATOM 987 C CA . SER A 1 120 ? 29.912 1.358 -45.154 1.00 56.12 120 SER A CA 1
ATOM 988 C C . SER A 1 120 ? 31.332 1.822 -45.503 1.00 56.12 120 SER A C 1
ATOM 990 O O . SER A 1 120 ? 31.637 2.132 -46.659 1.00 56.12 120 SER A O 1
ATOM 992 N N . ASN A 1 121 ? 32.225 1.864 -44.511 1.00 54.59 121 ASN A N 1
ATOM 993 C CA . ASN A 1 121 ? 33.625 2.227 -44.727 1.00 54.59 121 ASN A CA 1
ATOM 994 C C . ASN A 1 121 ? 34.414 1.077 -45.375 1.00 54.59 121 ASN A C 1
ATOM 996 O O . ASN A 1 121 ? 35.262 1.333 -46.229 1.00 54.59 121 ASN A O 1
ATOM 1000 N N . ALA A 1 122 ? 34.102 -0.180 -45.041 1.00 55.06 122 ALA A N 1
ATOM 1001 C CA . ALA A 1 122 ? 34.697 -1.355 -45.677 1.00 55.06 122 ALA A CA 1
ATOM 1002 C C . ALA A 1 122 ? 34.292 -1.485 -47.159 1.00 55.06 122 ALA A C 1
ATOM 1004 O O . ALA A 1 122 ? 35.160 -1.688 -48.006 1.00 55.06 122 ALA A O 1
ATOM 1005 N N . SER A 1 123 ? 33.016 -1.253 -47.501 1.00 54.22 123 SER A N 1
ATOM 1006 C CA . SER A 1 123 ? 32.554 -1.259 -48.901 1.00 54.22 123 SER A CA 1
ATOM 1007 C C . SER A 1 123 ? 33.142 -0.119 -49.743 1.00 54.22 123 SER A C 1
ATOM 1009 O O . SER A 1 123 ? 33.267 -0.235 -50.960 1.00 54.22 123 SER A O 1
ATOM 1011 N N . SER A 1 124 ? 33.520 0.994 -49.106 1.00 53.16 124 SER A N 1
ATOM 1012 C CA . SER A 1 124 ? 34.160 2.134 -49.779 1.00 53.16 124 SER A CA 1
ATOM 1013 C C . SER A 1 124 ? 35.657 1.894 -50.031 1.00 53.16 124 SER A C 1
ATOM 1015 O O . SER A 1 124 ? 36.196 2.347 -51.040 1.00 53.16 124 SER A O 1
ATOM 1017 N N . ALA A 1 125 ? 36.327 1.137 -49.155 1.00 52.06 125 ALA A N 1
ATOM 1018 C CA . ALA A 1 125 ? 37.742 0.790 -49.292 1.00 52.06 125 ALA A CA 1
ATOM 1019 C C . ALA A 1 125 ? 38.009 -0.233 -50.417 1.00 52.06 125 ALA A C 1
ATOM 1021 O O . ALA A 1 125 ? 39.042 -0.158 -51.088 1.00 52.06 125 ALA A O 1
ATOM 1022 N N . GLU A 1 126 ? 37.068 -1.143 -50.692 1.00 46.69 126 GLU A N 1
ATOM 1023 C CA . GLU A 1 126 ? 37.191 -2.111 -51.795 1.00 46.69 126 GLU A CA 1
ATOM 1024 C C . GLU A 1 126 ? 37.106 -1.467 -53.189 1.00 46.69 126 GLU A C 1
ATOM 1026 O O . GLU A 1 126 ? 37.763 -1.932 -54.124 1.00 46.69 126 GLU A O 1
ATOM 1031 N N . ASN A 1 127 ? 36.379 -0.355 -53.343 1.00 44.22 127 ASN A N 1
ATOM 1032 C CA . ASN A 1 127 ? 36.297 0.356 -54.625 1.00 44.22 127 ASN A CA 1
ATOM 1033 C C . ASN A 1 127 ? 37.520 1.237 -54.923 1.00 44.22 127 ASN A C 1
ATOM 1035 O O . ASN A 1 127 ? 37.793 1.524 -56.088 1.00 44.22 127 ASN A O 1
ATOM 1039 N N . SER A 1 128 ? 38.298 1.624 -53.908 1.00 45.28 128 SER A N 1
ATOM 1040 C CA . SER A 1 128 ? 39.475 2.481 -54.100 1.00 45.28 128 SER A CA 1
ATOM 1041 C C . SER A 1 128 ? 40.731 1.717 -54.553 1.00 45.28 128 SER A C 1
ATOM 1043 O O . SER A 1 128 ? 41.692 2.336 -55.000 1.00 45.28 128 SER A O 1
ATOM 1045 N N . SER A 1 129 ? 40.724 0.378 -54.498 1.00 46.19 129 SER A N 1
ATOM 1046 C CA . SER A 1 129 ? 41.885 -0.466 -54.844 1.00 46.19 129 SER A CA 1
ATOM 1047 C C . SER A 1 129 ? 41.936 -0.929 -56.312 1.00 46.19 129 SER A C 1
ATOM 1049 O O . SER A 1 129 ? 42.817 -1.704 -56.677 1.00 46.19 129 SER A O 1
ATOM 1051 N N . LYS A 1 130 ? 41.021 -0.467 -57.181 1.00 48.12 130 LYS A N 1
ATOM 1052 C CA . LYS A 1 130 ? 40.973 -0.863 -58.609 1.00 48.12 130 LYS A CA 1
ATOM 1053 C C . LYS A 1 130 ? 41.602 0.128 -59.600 1.00 48.12 130 LYS A C 1
ATOM 1055 O O . LYS A 1 130 ? 41.623 -0.168 -60.788 1.00 48.12 130 LYS A O 1
ATOM 1060 N N . ASN A 1 131 ? 42.166 1.250 -59.146 1.00 42.72 131 ASN A N 1
ATOM 1061 C CA . ASN A 1 131 ? 42.774 2.268 -60.018 1.00 42.72 131 ASN A CA 1
ATOM 1062 C C . ASN A 1 131 ? 44.265 2.500 -59.720 1.00 42.72 131 ASN A C 1
ATOM 1064 O O . ASN A 1 131 ? 44.687 3.616 -59.429 1.00 42.72 131 ASN A O 1
ATOM 1068 N N . LEU A 1 132 ? 45.086 1.450 -59.825 1.00 41.16 132 LEU A N 1
ATOM 1069 C CA . LEU A 1 132 ? 46.532 1.619 -59.993 1.00 41.16 132 LEU A CA 1
ATOM 1070 C C . LEU A 1 132 ? 46.966 0.992 -61.325 1.00 41.16 132 LEU A C 1
ATOM 1072 O O . LEU A 1 132 ? 47.215 -0.209 -61.440 1.00 41.16 132 LEU A O 1
ATOM 1076 N N . GLN A 1 133 ? 46.992 1.845 -62.350 1.00 38.62 133 GLN A N 1
ATOM 1077 C CA . GLN A 1 133 ? 47.519 1.582 -63.685 1.00 38.62 133 GLN A CA 1
ATOM 1078 C C . GLN A 1 133 ? 48.966 1.057 -63.584 1.00 38.62 133 GLN A C 1
ATOM 1080 O O . GLN A 1 133 ? 49.838 1.716 -63.018 1.00 38.62 133 GLN A O 1
ATOM 1085 N N . ARG A 1 134 ? 49.241 -0.121 -64.157 1.00 37.22 134 ARG A N 1
ATOM 1086 C CA . ARG A 1 134 ? 50.609 -0.617 -64.393 1.00 37.22 134 ARG A CA 1
ATOM 1087 C C . ARG A 1 134 ? 51.223 0.114 -65.597 1.00 37.22 134 ARG A C 1
ATOM 1089 O O . ARG A 1 134 ? 50.555 0.170 -66.629 1.00 37.22 134 ARG A O 1
ATOM 1096 N N . PRO A 1 135 ? 52.489 0.568 -65.558 1.00 40.97 135 PRO A N 1
ATOM 1097 C CA . PRO A 1 135 ? 53.234 0.845 -66.776 1.00 40.97 135 PRO A CA 1
ATOM 1098 C C . PRO A 1 135 ? 53.837 -0.445 -67.359 1.00 40.97 135 PRO A C 1
ATOM 1100 O O . PRO A 1 135 ? 54.294 -1.336 -66.638 1.00 40.97 135 PRO A O 1
ATOM 1103 N N . ASN A 1 136 ? 53.786 -0.534 -68.688 1.00 37.72 136 ASN A N 1
ATOM 1104 C CA . ASN A 1 136 ? 54.208 -1.663 -69.514 1.00 37.72 136 ASN A CA 1
ATOM 1105 C C . ASN A 1 136 ? 55.707 -1.986 -69.3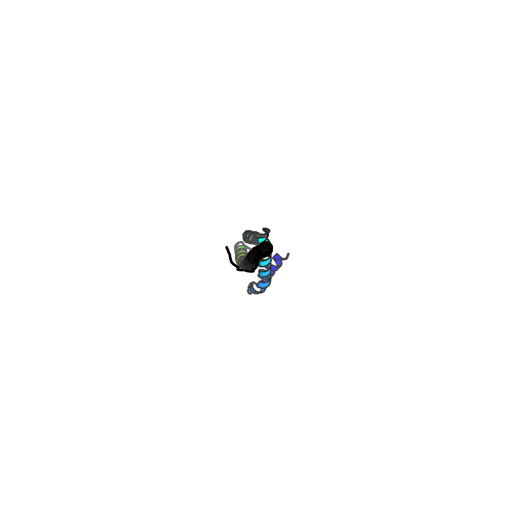88 1.00 37.72 136 ASN A C 1
ATOM 1107 O O . ASN A 1 136 ? 56.560 -1.108 -69.490 1.00 37.72 136 ASN A O 1
ATOM 1111 N N . LYS A 1 137 ? 56.012 -3.284 -69.270 1.00 40.97 137 LYS A N 1
ATOM 1112 C CA . LYS A 1 137 ? 57.321 -3.879 -69.579 1.00 40.97 137 LYS A CA 1
ATOM 1113 C C . LYS A 1 137 ? 57.485 -3.956 -71.101 1.00 40.97 137 LYS A C 1
ATOM 1115 O O . LYS A 1 137 ? 56.625 -4.529 -71.761 1.00 40.97 137 LYS A O 1
ATOM 1120 N N . ILE A 1 138 ? 58.612 -3.487 -71.630 1.00 41.78 138 ILE A N 1
ATOM 1121 C CA . ILE A 1 138 ? 59.119 -3.881 -72.953 1.00 41.78 138 ILE A CA 1
ATOM 1122 C C . ILE A 1 138 ? 60.453 -4.597 -72.715 1.00 41.78 138 ILE A C 1
ATOM 1124 O O . ILE A 1 138 ? 61.344 -4.040 -72.076 1.00 41.78 138 ILE A O 1
ATOM 1128 N N . TYR A 1 139 ? 60.565 -5.844 -73.179 1.00 36.16 139 TYR A N 1
ATOM 1129 C CA . TYR A 1 139 ? 61.803 -6.628 -73.167 1.00 36.16 139 TYR A CA 1
ATOM 1130 C C . TYR A 1 139 ? 62.477 -6.593 -74.548 1.00 36.16 139 TYR A C 1
ATOM 1132 O O . TYR A 1 139 ? 61.853 -6.922 -75.549 1.00 36.16 139 TYR A O 1
ATOM 1140 N N . SER A 1 140 ? 63.752 -6.190 -74.517 1.00 39.81 140 SER A N 1
ATOM 1141 C CA . SER A 1 140 ? 64.961 -6.671 -75.214 1.00 39.81 140 SER A CA 1
ATOM 1142 C C . SER A 1 140 ? 64.916 -7.248 -76.638 1.00 39.81 140 SER A C 1
ATOM 1144 O O . SER A 1 140 ? 64.224 -8.223 -76.904 1.00 39.81 140 SER A O 1
ATOM 1146 N N . THR A 1 141 ? 65.901 -6.854 -77.460 1.00 36.66 141 THR A N 1
ATOM 1147 C CA . THR A 1 141 ? 67.052 -7.728 -77.809 1.00 36.66 141 THR A CA 1
ATOM 1148 C C . THR A 1 141 ? 68.201 -6.968 -78.491 1.00 36.66 141 THR A C 1
ATOM 1150 O O . THR A 1 141 ? 67.993 -5.979 -79.184 1.00 36.66 141 THR A O 1
ATOM 1153 N N . ASN A 1 142 ? 69.422 -7.442 -78.218 1.00 43.38 142 ASN A N 1
ATOM 1154 C CA . ASN A 1 142 ? 70.723 -6.962 -78.696 1.00 43.38 142 ASN A CA 1
ATOM 1155 C C . ASN A 1 142 ? 70.981 -7.308 -80.170 1.00 43.38 142 ASN A C 1
ATOM 1157 O O . ASN A 1 142 ? 70.625 -8.413 -80.565 1.00 43.38 142 ASN A O 1
ATOM 1161 N N . VAL A 1 143 ? 71.774 -6.490 -80.879 1.00 43.50 143 VAL A N 1
ATOM 1162 C CA . VAL A 1 143 ? 72.775 -6.961 -81.862 1.00 43.50 143 VAL A CA 1
ATOM 1163 C C . VAL A 1 143 ? 73.998 -6.028 -81.846 1.00 43.50 143 VAL A C 1
ATOM 1165 O O . VAL A 1 143 ? 73.873 -4.811 -81.948 1.00 43.50 143 VAL A O 1
ATOM 1168 N N . ILE A 1 144 ? 75.172 -6.640 -81.689 1.00 44.47 144 ILE A N 1
ATOM 1169 C CA . ILE A 1 144 ? 76.532 -6.103 -81.855 1.00 44.47 144 ILE A CA 1
ATOM 1170 C C . ILE A 1 144 ? 76.927 -6.241 -83.334 1.00 44.47 144 ILE A C 1
ATOM 1172 O O . ILE A 1 144 ? 76.669 -7.313 -83.867 1.00 44.47 144 ILE A O 1
ATOM 1176 N N . THR A 1 145 ? 77.594 -5.240 -83.936 1.00 43.25 145 THR A N 1
ATOM 1177 C CA . THR A 1 145 ? 78.824 -5.381 -84.770 1.00 43.25 145 THR A CA 1
ATOM 1178 C C . THR A 1 145 ? 79.293 -4.033 -85.358 1.00 43.25 145 THR A C 1
ATOM 1180 O O . THR A 1 145 ? 78.590 -3.443 -86.168 1.00 43.25 145 THR A O 1
ATOM 1183 N N . ASP A 1 146 ? 80.485 -3.596 -84.928 1.00 40.88 146 ASP A N 1
ATOM 1184 C CA . ASP A 1 146 ? 81.699 -3.230 -85.692 1.00 40.88 146 ASP A CA 1
ATOM 1185 C C . ASP A 1 146 ? 81.732 -2.315 -86.948 1.00 40.88 146 ASP A C 1
ATOM 1187 O O . ASP A 1 146 ? 81.077 -2.585 -87.951 1.00 40.88 146 ASP A O 1
ATOM 1191 N N . ARG A 1 147 ? 82.759 -1.425 -86.914 1.00 41.81 147 ARG A N 1
ATOM 1192 C CA . ARG A 1 147 ? 83.553 -0.764 -87.997 1.00 41.81 147 ARG A CA 1
ATOM 1193 C C . ARG A 1 147 ? 82.882 0.412 -88.737 1.00 41.81 147 ARG A C 1
ATOM 1195 O O . ARG A 1 147 ? 81.741 0.292 -89.151 1.00 41.81 147 ARG A O 1
ATOM 1202 N N . LEU A 1 148 ? 83.510 1.573 -88.972 1.00 41.47 148 LEU A N 1
ATOM 1203 C CA . LEU A 1 148 ? 84.912 2.035 -89.068 1.00 41.47 148 LEU A CA 1
ATOM 1204 C C . LEU A 1 148 ? 85.036 3.451 -88.475 1.00 41.47 148 LEU A C 1
ATOM 1206 O O . LEU A 1 148 ? 84.035 4.197 -88.563 1.00 41.47 148 LEU A O 1
#

Foldseek 3Di:
DVVVVLVVVLVVQVVNNVVCLVVLLVLLLVQLVCVVVVNDDPCVLVVVLVVVLVVQCVVCVVPDPPVVSVVVNVVSSVSSVVSVVSSNVSSVVNNVVVVVVVVVVVVVVVVVVVVVVVVVVVVVVVVVPPPDDDDDDDDDDDDDDDDD

InterPro domains:
  IPR009050 Globin-like superfamily [SSF46458] (2-86)
  IPR012292 Globin/Protoglobin [G3DSA:1.10.490.10] (1-99)
  IPR044399 Myoglobin-like, M family globin domain [cd01040] (1-87)
  IPR050532 Globin-like Oxygen Transporters [PTHR46458] (2-135)

Sequence (148 aa):
MRFMQVIEGAVKALDHLTSLDVILDNLGRRHGKLEVNGKFRSYYWSVFLECSIYCLRHAFSRKMNDKEVDHVIILWRYLLRDVMKKIKAGTTADIAHRMHQMSIDDSRKYSLTAIKHKESNASSAENSSKNLQRPNKIYSTNVITDRL

Organism: Caenorhabditis japonica (NCBI:txid281687)

Radius of gyration: 38.17 Å; chains: 1; bounding box: 105×26×112 Å

pLDDT: mean 81.45, std 20.6, range [36.16, 97.38]

Secondary structure (DSSP, 8-state):
-HHHHHHHHHHHTTT-GGGGHHHHHHHHHHHHHHHHTTS--TTHHHHHHHHHHHHHHHHHTTTS-HHHHHHHHHHHHHHHHHHHHHHHHHHHHHHHHHHHHHHHHHHHHHHHHHHHHHHHHHHHHHHHTT--PPPPP-----------